Protein AF-A0AB35MDS9-F1 (afdb_monomer_lite)

Foldseek 3Di:
DDDDDDDDDDDDDPPPLPDDDPPVVVLVVLLVVQLVVLLVQLVVVLVVVVVVCVVVVHDDDPVNSVVSSVLSSQLSSLVSQLVSLVVCVVVDDPVSCVVVVSVVSNVVSVVSNVVSD

Sequence (117 aa):
MKIQLLAMLYCLALPHLAFAEDVPSELEKLASGVEAECNDYAVTLSRAKFIKDKREGAESSVTEHKEFFQNKKQQCFLVQSYLILEFVKEASSDEAWQELDGDTLLVNALNKLVDTL

Radius of gyration: 20.32 Å; chains: 1; bounding box: 41×47×60 Å

pLDDT: mean 75.26, std 20.41, range [30.7, 96.31]

Structure (mmCIF, N/CA/C/O backbone):
data_AF-A0AB35MDS9-F1
#
_entry.id   AF-A0AB35MDS9-F1
#
loop_
_atom_site.group_PDB
_atom_site.id
_atom_site.type_symbol
_atom_site.label_atom_id
_atom_site.label_alt_id
_atom_site.label_comp_id
_atom_site.label_asym_id
_atom_site.label_entity_id
_atom_site.label_seq_id
_atom_site.pdbx_PDB_ins_code
_atom_site.Cartn_x
_atom_site.Cartn_y
_atom_site.Cartn_z
_atom_site.occupancy
_atom_site.B_iso_or_equiv
_atom_site.auth_seq_id
_atom_site.auth_comp_id
_atom_site.auth_asym_id
_atom_site.auth_atom_id
_atom_site.pdbx_PDB_model_num
ATOM 1 N N . MET A 1 1 ? 19.573 38.949 34.842 1.00 37.47 1 MET A N 1
ATOM 2 C CA . MET A 1 1 ? 20.436 38.340 33.797 1.00 37.47 1 MET A CA 1
ATOM 3 C C . MET A 1 1 ? 19.553 37.647 32.764 1.00 37.47 1 MET A C 1
ATOM 5 O O . MET A 1 1 ? 18.452 37.258 33.128 1.00 37.47 1 MET A O 1
ATOM 9 N N . LYS A 1 2 ? 19.991 37.550 31.500 1.00 38.78 2 LYS A N 1
ATOM 10 C CA . LYS A 1 2 ? 19.232 36.970 30.372 1.00 38.78 2 LYS A CA 1
ATOM 11 C C . LYS A 1 2 ? 19.755 35.576 29.990 1.00 38.78 2 LYS A C 1
ATOM 13 O O . LYS A 1 2 ? 20.956 35.474 29.776 1.00 38.78 2 LYS A O 1
ATOM 18 N N . ILE A 1 3 ? 18.846 34.611 29.799 1.00 44.84 3 ILE A N 1
ATOM 19 C CA . ILE A 1 3 ? 18.837 33.467 28.844 1.00 44.84 3 ILE A CA 1
ATOM 20 C C . ILE A 1 3 ? 17.332 33.109 28.726 1.00 44.84 3 ILE A C 1
ATOM 22 O O . ILE A 1 3 ? 16.720 32.919 29.771 1.00 44.84 3 ILE A O 1
ATOM 26 N N . GLN A 1 4 ? 16.570 33.125 27.623 1.00 42.31 4 GLN A N 1
ATOM 27 C CA . GLN A 1 4 ? 16.749 33.314 26.168 1.00 42.31 4 GLN A CA 1
ATOM 28 C C . GLN A 1 4 ? 17.192 32.099 25.314 1.00 42.31 4 GLN A C 1
ATOM 30 O O . GLN A 1 4 ? 18.371 31.778 25.265 1.00 42.31 4 GLN A O 1
ATOM 35 N N . LEU A 1 5 ? 16.220 31.588 24.526 1.00 37.03 5 LEU A N 1
ATOM 36 C CA . LEU A 1 5 ? 16.258 30.532 23.487 1.00 37.03 5 LEU A CA 1
ATOM 37 C C . LEU A 1 5 ? 16.446 29.080 24.004 1.00 37.03 5 LEU A C 1
ATOM 39 O O . LEU A 1 5 ? 17.111 28.867 25.007 1.00 37.03 5 LEU A O 1
ATOM 43 N N . LEU A 1 6 ? 15.866 28.039 23.381 1.00 36.75 6 LEU A N 1
ATOM 44 C CA . LEU A 1 6 ? 15.153 27.958 22.090 1.00 36.75 6 LEU A CA 1
ATOM 45 C C . LEU A 1 6 ? 13.687 27.496 22.215 1.00 36.75 6 LEU A C 1
ATOM 47 O O . LEU A 1 6 ? 13.353 26.645 23.031 1.00 36.75 6 LEU A O 1
ATOM 51 N N . ALA A 1 7 ? 12.852 27.990 21.298 1.00 45.62 7 ALA A N 1
ATOM 52 C CA . ALA A 1 7 ? 11.674 27.270 20.814 1.00 45.62 7 ALA A CA 1
ATOM 53 C C . ALA A 1 7 ? 12.042 26.480 19.539 1.00 45.62 7 ALA A C 1
ATO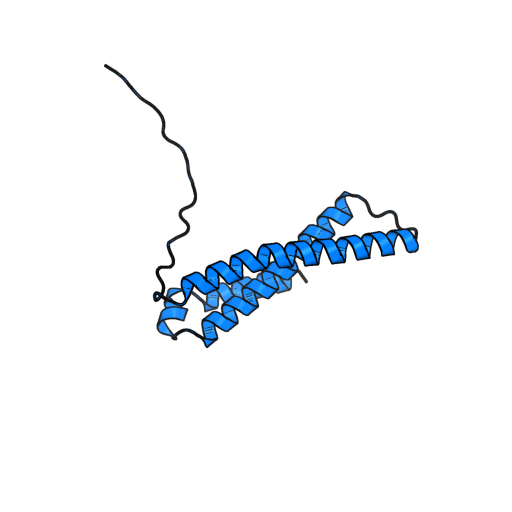M 55 O O . ALA A 1 7 ? 12.998 26.854 18.861 1.00 45.62 7 ALA A O 1
ATOM 56 N N . MET A 1 8 ? 11.217 25.481 19.198 1.00 40.50 8 MET A N 1
ATOM 57 C CA . MET A 1 8 ? 11.331 24.478 18.116 1.00 40.50 8 MET A CA 1
ATOM 58 C C . MET A 1 8 ? 11.930 23.125 18.531 1.00 40.50 8 MET A C 1
ATOM 60 O O . MET A 1 8 ? 13.141 22.940 18.541 1.00 40.50 8 MET A O 1
ATOM 64 N N . LEU A 1 9 ? 11.055 22.124 18.663 1.00 36.53 9 LEU A N 1
ATOM 65 C CA . LEU A 1 9 ? 10.844 21.225 17.526 1.00 36.53 9 LEU A CA 1
ATOM 66 C C . LEU A 1 9 ? 9.366 20.812 17.444 1.00 36.53 9 LEU A C 1
ATOM 68 O O . LEU A 1 9 ? 8.808 20.270 18.394 1.00 36.53 9 LEU A O 1
ATOM 72 N N . TYR A 1 10 ? 8.734 21.084 16.302 1.00 41.16 10 TYR A N 1
ATOM 73 C CA . TYR A 1 10 ? 7.466 20.459 15.929 1.00 41.16 10 TYR A CA 1
ATOM 74 C C . TYR A 1 10 ? 7.754 18.984 15.617 1.00 41.16 10 TYR A C 1
ATOM 76 O O . TYR A 1 10 ? 8.265 18.679 14.543 1.00 41.16 10 TYR A O 1
ATOM 84 N N . CYS A 1 11 ? 7.417 18.077 16.533 1.00 34.50 11 CYS A N 1
ATOM 85 C CA . CYS A 1 11 ? 7.328 16.647 16.241 1.00 34.50 11 CYS A CA 1
ATOM 86 C C . CYS A 1 11 ? 5.922 16.154 16.573 1.00 34.50 11 CYS A C 1
ATOM 88 O O . CYS A 1 11 ? 5.639 15.758 17.696 1.00 34.50 11 CYS A O 1
ATOM 90 N N . LEU A 1 12 ? 5.069 16.228 15.548 1.00 39.22 12 LEU A N 1
ATOM 91 C CA . LEU A 1 12 ? 4.003 15.271 15.250 1.00 39.22 12 LEU A CA 1
ATOM 92 C C . LEU A 1 12 ? 3.243 14.730 16.469 1.00 39.22 12 LEU A C 1
ATOM 94 O O . LEU A 1 12 ? 3.482 13.619 16.935 1.00 39.22 12 LEU A O 1
ATOM 98 N N . ALA A 1 13 ? 2.236 15.494 16.893 1.00 33.78 13 ALA A N 1
ATOM 99 C CA . ALA A 1 13 ? 1.099 14.932 17.602 1.00 33.78 13 ALA A CA 1
ATOM 100 C C . ALA A 1 13 ? 0.340 13.981 16.656 1.00 33.78 13 ALA A C 1
ATOM 102 O O . ALA A 1 13 ? -0.600 14.386 15.974 1.00 33.78 13 ALA A O 1
ATOM 103 N N . LEU A 1 14 ? 0.765 12.718 16.608 1.00 32.97 14 LEU A N 1
ATOM 104 C CA . LEU A 1 14 ? -0.158 11.623 16.338 1.00 32.97 14 LEU A CA 1
ATOM 105 C C . LEU A 1 14 ? -1.087 11.556 17.558 1.00 32.97 14 LEU A C 1
ATOM 107 O O . LEU A 1 14 ? -0.582 11.362 18.667 1.00 32.97 14 LEU A O 1
ATOM 111 N N . PRO A 1 15 ? -2.404 11.794 17.413 1.00 44.09 15 PRO A N 1
ATOM 112 C CA . PRO A 1 15 ? -3.313 11.661 18.539 1.00 44.09 15 PRO A CA 1
ATOM 113 C C . PRO A 1 15 ? -3.265 10.209 19.014 1.00 44.09 15 PRO A C 1
ATOM 115 O O . PRO A 1 15 ? -3.442 9.288 18.219 1.00 44.09 15 PRO A O 1
ATOM 118 N N . HIS A 1 16 ? -2.984 10.008 20.302 1.00 37.69 16 HIS A N 1
ATOM 119 C CA . HIS A 1 1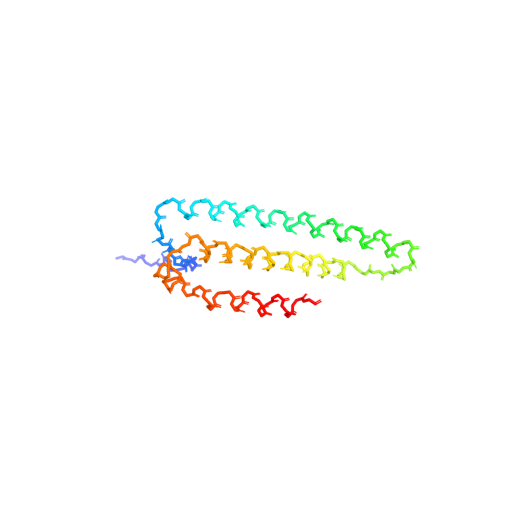6 ? -2.981 8.679 20.895 1.00 37.69 16 HIS A CA 1
ATOM 120 C C . HIS A 1 16 ? -4.382 8.073 20.779 1.00 37.69 16 HIS A C 1
ATOM 122 O O . HIS A 1 16 ? -5.298 8.463 21.503 1.00 37.69 16 HIS A O 1
ATOM 128 N N . LEU A 1 17 ? -4.519 7.114 19.864 1.00 39.09 17 LEU A N 1
ATOM 129 C CA . LEU A 1 17 ? -5.678 6.242 19.724 1.00 39.09 17 LEU A CA 1
ATOM 130 C C . LEU A 1 17 ? -5.710 5.295 20.934 1.00 39.09 17 LEU A C 1
ATOM 132 O O . LEU A 1 17 ? -5.242 4.160 20.873 1.00 39.09 17 LEU A O 1
ATOM 136 N N . ALA A 1 18 ? -6.223 5.794 22.058 1.00 35.12 18 ALA A N 1
ATOM 137 C CA . ALA A 1 18 ? -6.391 5.043 23.296 1.00 35.12 18 ALA A CA 1
ATOM 138 C C . ALA A 1 18 ? -7.603 4.098 23.195 1.00 35.12 18 ALA A C 1
ATOM 140 O O . ALA A 1 18 ? -8.649 4.351 23.785 1.00 35.12 18 ALA A O 1
ATOM 141 N N . PHE A 1 19 ? -7.452 3.023 22.419 1.00 39.31 19 PHE A N 1
ATOM 142 C CA . PHE A 1 19 ? -8.461 1.972 22.253 1.00 39.31 19 PHE A CA 1
ATOM 143 C C . PHE A 1 19 ? -8.227 0.795 23.209 1.00 39.31 19 PHE A C 1
ATOM 145 O O . PHE A 1 19 ? -7.130 0.621 23.740 1.00 39.31 19 PHE A O 1
ATOM 152 N N . ALA A 1 20 ? -9.287 0.013 23.438 1.00 38.03 20 ALA A N 1
ATOM 153 C CA . ALA A 1 20 ? -9.359 -1.071 24.421 1.00 38.03 20 ALA A CA 1
ATOM 154 C C . ALA A 1 20 ? -8.132 -2.009 24.406 1.00 38.03 20 ALA A C 1
ATOM 156 O O . ALA A 1 20 ? -7.709 -2.467 23.347 1.00 38.03 20 ALA A O 1
ATOM 157 N N . GLU A 1 21 ? -7.597 -2.310 25.596 1.00 30.70 21 GLU A N 1
ATOM 158 C CA . GLU A 1 21 ? -6.161 -2.552 25.851 1.00 30.70 21 GLU A CA 1
ATOM 159 C C . GLU A 1 21 ? -5.457 -3.683 25.065 1.00 30.70 21 GLU A C 1
ATOM 161 O O . GLU A 1 21 ? -4.231 -3.646 24.968 1.00 30.70 21 GLU A O 1
ATOM 166 N N . ASP A 1 22 ? -6.171 -4.635 24.454 1.00 39.72 22 ASP A N 1
ATOM 167 C CA . ASP A 1 22 ? -5.561 -5.753 23.706 1.00 39.72 22 ASP A CA 1
ATOM 168 C C . ASP A 1 22 ? -5.509 -5.558 22.173 1.00 39.72 22 ASP A C 1
ATOM 170 O O . ASP A 1 22 ? -4.641 -6.126 21.509 1.00 39.72 22 ASP A O 1
ATOM 174 N N . VAL A 1 23 ? -6.376 -4.724 21.585 1.00 42.41 23 VAL A N 1
ATOM 175 C CA . VAL A 1 23 ? -6.465 -4.547 20.115 1.00 42.41 23 VAL A CA 1
ATOM 176 C C . VAL A 1 23 ? -5.336 -3.673 19.515 1.00 42.41 23 VAL A C 1
ATOM 178 O O . VAL A 1 23 ? -4.801 -4.043 18.464 1.00 42.41 23 VAL A O 1
ATOM 181 N N . PRO A 1 24 ? -4.897 -2.551 20.135 1.00 54.25 24 PRO A N 1
ATOM 182 C CA . PRO A 1 24 ? -3.925 -1.639 19.521 1.00 54.25 24 PRO A CA 1
ATOM 183 C C . PRO A 1 24 ? -2.558 -2.264 19.233 1.00 54.25 24 PRO A C 1
ATOM 185 O O . PRO A 1 24 ? -1.971 -1.998 18.186 1.00 54.25 24 PRO A O 1
ATOM 188 N N . SER A 1 25 ? -2.036 -3.105 20.137 1.00 48.22 25 SER A N 1
ATOM 189 C CA . SER A 1 25 ? -0.645 -3.575 20.026 1.00 48.22 25 SER A CA 1
ATOM 190 C C . SER A 1 25 ? -0.438 -4.597 18.907 1.00 48.22 25 SER A C 1
ATOM 192 O O . SER A 1 25 ? 0.667 -4.705 18.374 1.00 48.22 25 SER A O 1
ATOM 194 N N . GLU A 1 26 ? -1.473 -5.360 18.549 1.00 53.00 26 GLU A N 1
ATOM 195 C CA . GLU A 1 26 ? -1.425 -6.268 17.400 1.00 53.00 26 GLU A CA 1
ATOM 196 C C . GLU A 1 26 ? -1.637 -5.507 16.091 1.00 53.00 26 GLU A C 1
ATOM 198 O O . GLU A 1 26 ? -0.950 -5.791 15.112 1.00 53.00 26 GLU A O 1
ATOM 203 N N . LEU A 1 27 ? -2.475 -4.465 16.095 1.00 57.06 27 LEU A N 1
ATOM 204 C CA . LEU A 1 27 ? -2.651 -3.569 14.951 1.00 57.06 27 LEU A CA 1
ATOM 205 C C . LEU A 1 27 ? -1.400 -2.745 14.621 1.00 57.06 27 LEU A C 1
ATOM 207 O O . LEU A 1 27 ? -1.037 -2.648 13.451 1.00 57.06 27 LEU A O 1
ATOM 211 N N . GLU A 1 28 ? -0.689 -2.213 15.618 1.00 55.66 28 GLU A N 1
ATOM 212 C CA . GLU A 1 28 ? 0.600 -1.539 15.399 1.00 55.66 28 GLU A CA 1
ATOM 213 C C . GLU A 1 28 ? 1.674 -2.510 14.874 1.00 55.66 28 GLU A C 1
ATOM 215 O O . GLU A 1 28 ? 2.471 -2.149 14.001 1.00 55.66 28 GLU A O 1
ATOM 220 N N . LYS A 1 29 ? 1.680 -3.768 15.341 1.00 59.47 29 LYS A N 1
ATOM 221 C CA . LYS A 1 29 ? 2.563 -4.823 14.804 1.00 59.47 29 LYS A CA 1
ATOM 222 C C . LYS A 1 29 ? 2.197 -5.202 13.366 1.00 59.47 29 LYS A C 1
ATOM 224 O O . LYS A 1 29 ? 3.100 -5.343 12.545 1.00 59.47 29 LYS A O 1
ATOM 229 N N . LEU A 1 30 ? 0.907 -5.309 13.032 1.00 63.25 30 LEU A N 1
ATOM 230 C CA . LEU A 1 30 ? 0.453 -5.526 11.653 1.00 63.25 30 LEU A CA 1
ATOM 231 C C . LEU A 1 30 ? 0.887 -4.365 10.749 1.00 63.25 30 LEU A C 1
ATOM 233 O O . LEU A 1 30 ? 1.544 -4.584 9.733 1.00 63.25 30 LEU A O 1
ATOM 237 N N . ALA A 1 31 ? 0.576 -3.127 11.139 1.00 63.75 31 ALA A N 1
ATOM 238 C CA . ALA A 1 31 ? 0.874 -1.933 10.351 1.00 63.75 31 ALA A CA 1
ATOM 239 C C . ALA A 1 31 ? 2.384 -1.727 10.129 1.00 63.75 31 ALA A C 1
ATOM 241 O O . ALA A 1 31 ? 2.798 -1.316 9.044 1.00 63.75 31 ALA A O 1
ATOM 242 N N . SER A 1 32 ? 3.220 -2.055 11.121 1.00 68.31 32 SER A N 1
ATOM 243 C CA . SER A 1 32 ? 4.682 -2.007 10.977 1.00 68.31 32 SER A CA 1
ATOM 244 C C . SER A 1 32 ? 5.252 -3.157 10.133 1.00 68.31 32 SER A C 1
ATOM 246 O O . SER A 1 32 ? 6.237 -2.947 9.423 1.00 68.31 32 SER A O 1
ATOM 248 N N . GLY A 1 33 ? 4.617 -4.336 10.123 1.00 80.62 33 GLY A N 1
ATOM 249 C CA . GLY A 1 33 ? 4.938 -5.421 9.186 1.00 80.62 33 GLY A CA 1
ATOM 250 C C . GLY A 1 33 ? 4.624 -5.063 7.727 1.00 80.62 33 GLY A C 1
ATOM 251 O O . GLY A 1 33 ? 5.455 -5.272 6.840 1.00 80.62 33 GLY A O 1
ATOM 252 N N . VAL A 1 34 ? 3.466 -4.434 7.489 1.00 85.38 34 VAL A N 1
ATOM 253 C CA . VAL A 1 34 ? 2.977 -4.047 6.152 1.00 85.38 34 VAL A CA 1
ATOM 254 C C . VAL A 1 34 ? 3.974 -3.186 5.372 1.00 85.38 34 VAL A C 1
ATOM 256 O O . VAL A 1 34 ? 4.131 -3.387 4.167 1.00 85.38 34 VAL A O 1
ATOM 259 N N . GLU A 1 35 ? 4.686 -2.243 6.003 1.00 84.06 35 GLU A N 1
ATOM 260 C CA . GLU A 1 35 ? 5.654 -1.419 5.261 1.00 84.06 35 GLU A CA 1
ATOM 261 C C . GLU A 1 35 ? 6.832 -2.246 4.712 1.00 84.06 35 GLU A C 1
ATOM 263 O O . GLU A 1 35 ? 7.264 -2.013 3.574 1.00 84.06 35 GLU A O 1
ATOM 268 N N . ALA A 1 36 ? 7.330 -3.220 5.480 1.00 88.19 36 ALA A N 1
ATOM 269 C CA . ALA A 1 36 ? 8.412 -4.102 5.048 1.00 88.19 36 ALA A CA 1
ATOM 270 C C . ALA A 1 36 ? 7.950 -5.038 3.918 1.00 88.19 36 ALA A C 1
ATOM 272 O O . ALA A 1 36 ? 8.605 -5.122 2.877 1.00 88.19 36 ALA A O 1
ATOM 273 N N . GLU A 1 37 ? 6.780 -5.661 4.068 1.00 91.62 37 GLU A N 1
ATOM 274 C CA . GLU A 1 37 ? 6.200 -6.533 3.039 1.00 91.62 37 GLU A CA 1
ATOM 275 C C . GLU A 1 37 ? 5.923 -5.775 1.733 1.00 91.62 37 GLU A C 1
ATOM 277 O O . GLU A 1 37 ? 6.289 -6.233 0.646 1.00 91.62 37 GLU A O 1
ATOM 282 N N . CYS A 1 38 ? 5.356 -4.567 1.818 1.00 92.62 38 CYS A N 1
ATOM 283 C CA . CYS A 1 38 ? 5.095 -3.739 0.644 1.00 92.62 38 CYS A CA 1
ATOM 284 C C . CYS A 1 38 ? 6.368 -3.190 -0.012 1.00 92.62 38 CYS A C 1
ATOM 286 O O . CYS A 1 38 ? 6.384 -2.985 -1.231 1.00 92.62 38 CYS A O 1
ATOM 288 N N . ASN A 1 39 ? 7.448 -2.985 0.748 1.00 93.25 39 ASN A N 1
ATOM 289 C CA . ASN A 1 39 ? 8.764 -2.706 0.181 1.00 93.25 39 ASN A CA 1
ATOM 290 C C . ASN A 1 39 ? 9.271 -3.898 -0.647 1.00 93.25 39 ASN A C 1
ATOM 292 O O . ASN A 1 39 ? 9.642 -3.720 -1.808 1.00 93.25 39 ASN A O 1
ATOM 296 N N . ASP A 1 40 ? 9.244 -5.109 -0.093 1.00 94.81 40 ASP A N 1
ATOM 297 C CA . ASP A 1 40 ? 9.794 -6.302 -0.748 1.00 94.81 40 ASP A CA 1
ATOM 298 C C . ASP A 1 40 ? 8.964 -6.742 -1.966 1.00 94.81 40 ASP A C 1
ATOM 300 O O . ASP A 1 40 ? 9.521 -7.115 -3.010 1.00 94.81 40 ASP A O 1
ATOM 304 N N . TYR A 1 41 ? 7.640 -6.581 -1.896 1.00 93.94 41 TYR A N 1
ATOM 305 C CA . TYR A 1 41 ? 6.731 -6.679 -3.039 1.00 93.94 41 TYR A CA 1
ATOM 306 C C . TYR A 1 41 ? 7.120 -5.701 -4.161 1.00 93.94 41 TYR A C 1
ATOM 308 O O . TYR A 1 41 ? 7.323 -6.106 -5.313 1.00 93.94 41 TYR A O 1
ATOM 316 N N . ALA A 1 42 ? 7.304 -4.418 -3.829 1.00 95.06 42 ALA A N 1
ATOM 317 C CA . ALA A 1 42 ? 7.671 -3.390 -4.797 1.00 95.06 42 ALA A CA 1
ATOM 318 C C . ALA A 1 42 ? 9.065 -3.620 -5.404 1.00 95.06 42 ALA A C 1
ATOM 320 O O . ALA A 1 42 ? 9.239 -3.456 -6.617 1.00 95.06 42 ALA A O 1
ATOM 321 N N . VAL A 1 43 ? 10.050 -4.060 -4.606 1.00 95.88 43 VAL A N 1
ATOM 322 C CA . VAL A 1 43 ? 11.382 -4.468 -5.091 1.00 95.88 43 VAL A CA 1
ATOM 323 C C . VAL A 1 43 ? 11.246 -5.606 -6.102 1.00 95.88 43 VAL A C 1
ATOM 325 O O . VAL A 1 43 ? 11.851 -5.551 -7.177 1.00 95.88 43 VAL A O 1
ATOM 328 N N . THR A 1 44 ? 10.444 -6.622 -5.782 1.00 96.31 44 THR A N 1
ATOM 329 C CA . THR A 1 44 ? 10.255 -7.812 -6.622 1.00 96.31 44 THR A CA 1
ATOM 330 C C . THR A 1 44 ? 9.635 -7.455 -7.970 1.00 96.31 44 THR A C 1
ATOM 332 O O . THR A 1 44 ? 10.205 -7.795 -9.011 1.00 96.31 44 THR A O 1
ATOM 335 N N . LEU A 1 45 ? 8.534 -6.694 -7.980 1.00 95.25 45 LEU A N 1
ATOM 336 C CA . LEU A 1 45 ? 7.901 -6.249 -9.226 1.00 95.25 45 LEU A CA 1
ATOM 337 C C . LEU A 1 45 ? 8.805 -5.326 -10.050 1.00 95.25 45 LEU A C 1
ATOM 339 O O . LEU A 1 45 ? 8.866 -5.460 -11.272 1.00 95.25 45 LEU A O 1
ATOM 343 N N . SER A 1 46 ? 9.544 -4.419 -9.408 1.00 93.62 46 SER A N 1
ATOM 344 C CA . SER A 1 46 ? 10.434 -3.485 -10.114 1.00 93.62 46 SER A CA 1
ATOM 345 C C . SER A 1 46 ? 11.610 -4.202 -10.776 1.00 93.62 46 SER A C 1
ATOM 347 O O . SER A 1 46 ? 11.961 -3.897 -11.917 1.00 93.62 46 SER A O 1
ATOM 349 N N . ARG A 1 47 ? 12.182 -5.212 -10.103 1.00 92.12 47 ARG A N 1
ATOM 350 C CA . ARG A 1 47 ? 13.203 -6.101 -10.684 1.00 92.12 47 ARG A CA 1
ATOM 351 C C . ARG A 1 47 ? 12.638 -6.921 -11.843 1.00 92.12 47 ARG A C 1
ATOM 353 O O . ARG A 1 47 ? 13.298 -7.024 -12.875 1.00 92.12 47 ARG A O 1
ATOM 360 N N . ALA A 1 48 ? 11.428 -7.465 -11.703 1.00 93.9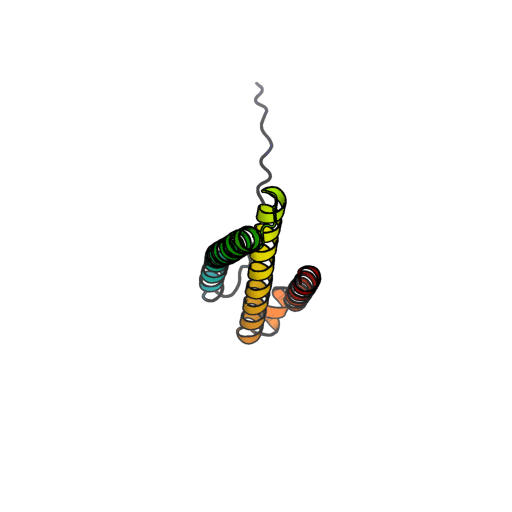4 48 ALA A N 1
ATOM 361 C CA . ALA A 1 48 ? 10.766 -8.213 -12.769 1.00 93.94 48 ALA A CA 1
ATOM 362 C C . ALA A 1 48 ? 10.509 -7.338 -14.010 1.00 93.94 48 ALA A C 1
ATOM 364 O O . ALA A 1 48 ? 10.844 -7.757 -15.120 1.00 93.94 48 ALA A O 1
ATOM 365 N N . LYS A 1 49 ? 10.016 -6.101 -13.826 1.00 91.50 49 LYS A N 1
ATOM 366 C CA . LYS A 1 49 ? 9.867 -5.116 -14.910 1.00 91.50 49 LYS A CA 1
ATOM 367 C C . LYS A 1 49 ? 11.212 -4.809 -15.578 1.00 91.50 49 LYS A C 1
ATOM 369 O O . LYS A 1 49 ? 11.321 -4.994 -16.780 1.00 91.50 49 LYS A O 1
ATOM 374 N N . PHE A 1 50 ? 12.258 -4.473 -14.822 1.00 88.88 50 PHE A N 1
ATOM 375 C CA . PHE A 1 50 ? 13.589 -4.197 -15.387 1.00 88.88 50 PHE A CA 1
ATOM 376 C C . PHE A 1 50 ? 14.169 -5.362 -16.207 1.00 88.88 50 PHE A C 1
ATOM 378 O O . PHE A 1 50 ? 14.780 -5.149 -17.254 1.00 88.88 50 PHE A O 1
ATOM 385 N N . ILE A 1 51 ? 13.969 -6.606 -15.757 1.00 90.88 51 ILE A N 1
ATOM 386 C CA . ILE A 1 51 ? 14.381 -7.804 -16.506 1.00 90.88 51 ILE A CA 1
ATOM 387 C C . ILE A 1 51 ? 13.554 -7.961 -17.790 1.00 90.88 51 ILE A C 1
ATOM 389 O O . ILE A 1 51 ? 14.114 -8.346 -18.818 1.00 90.88 51 ILE A O 1
ATOM 393 N N . LYS A 1 52 ? 12.248 -7.670 -17.744 1.00 92.75 52 LYS A N 1
ATOM 394 C CA . LYS A 1 52 ? 11.363 -7.687 -18.915 1.00 92.75 52 LYS A CA 1
ATOM 395 C C . LYS A 1 52 ? 11.781 -6.627 -19.938 1.00 92.75 52 LYS A C 1
ATOM 397 O O . LYS A 1 52 ? 12.084 -6.993 -21.068 1.00 92.75 52 LYS A O 1
ATOM 402 N N . ASP A 1 53 ? 11.881 -5.364 -19.527 1.00 91.38 53 ASP A N 1
ATOM 403 C CA . ASP A 1 53 ? 12.217 -4.237 -20.407 1.00 91.38 53 ASP A CA 1
ATOM 404 C C . ASP A 1 53 ? 13.546 -4.497 -21.144 1.00 91.38 53 ASP A C 1
ATOM 406 O O . ASP A 1 53 ? 13.622 -4.398 -22.368 1.00 91.38 53 ASP A O 1
ATOM 410 N N . LYS A 1 54 ? 14.567 -4.987 -20.421 1.00 88.62 54 LYS A N 1
ATOM 411 C CA . LYS A 1 54 ? 15.855 -5.401 -21.006 1.00 88.62 54 LYS A CA 1
ATOM 412 C C . LYS A 1 54 ? 15.762 -6.535 -22.027 1.00 88.62 54 LYS A C 1
ATOM 414 O O . LYS A 1 54 ? 16.567 -6.566 -22.953 1.00 88.62 54 LYS A O 1
ATOM 419 N N . ARG A 1 55 ? 14.841 -7.489 -21.856 1.00 91.31 55 ARG A N 1
ATOM 420 C CA . ARG A 1 55 ? 14.616 -8.579 -22.827 1.00 91.31 55 ARG A CA 1
ATOM 421 C C . ARG A 1 55 ? 13.884 -8.096 -24.074 1.00 91.31 55 ARG A C 1
ATOM 423 O O . ARG A 1 55 ? 14.095 -8.656 -25.143 1.00 91.31 55 ARG A O 1
ATOM 430 N N . GLU A 1 56 ? 13.046 -7.076 -23.929 1.00 94.56 56 GLU A N 1
ATOM 431 C CA . GLU A 1 56 ? 12.273 -6.462 -25.014 1.00 94.56 56 GLU A CA 1
ATOM 432 C C . GLU A 1 56 ? 13.058 -5.358 -25.750 1.00 94.56 56 GLU A C 1
ATOM 434 O O . GLU A 1 56 ? 12.578 -4.823 -26.745 1.00 94.56 56 GLU A O 1
ATOM 439 N N . GLY A 1 57 ? 14.279 -5.040 -25.299 1.00 90.19 57 GLY A N 1
ATOM 440 C CA . GLY A 1 57 ? 15.114 -3.981 -25.874 1.00 90.19 57 GLY A CA 1
ATOM 441 C C . GLY A 1 57 ? 14.651 -2.565 -25.514 1.00 90.19 57 GLY A C 1
ATOM 442 O O . GLY A 1 57 ? 15.080 -1.607 -26.151 1.00 90.19 57 GLY A O 1
ATOM 443 N N . ALA A 1 58 ? 13.781 -2.426 -24.512 1.00 87.06 58 ALA A N 1
ATOM 444 C CA . ALA A 1 58 ? 13.277 -1.144 -24.047 1.00 87.06 58 ALA A CA 1
ATOM 445 C C . ALA A 1 58 ? 14.269 -0.478 -23.079 1.00 87.06 58 ALA A C 1
ATOM 447 O O . ALA A 1 58 ? 14.641 -1.048 -22.049 1.00 87.06 58 ALA A O 1
ATOM 448 N N . GLU A 1 59 ? 14.658 0.761 -23.379 1.00 78.75 59 GLU A N 1
ATOM 449 C CA . GLU A 1 59 ? 15.406 1.614 -22.454 1.00 78.75 59 GLU A CA 1
ATOM 450 C C . GLU A 1 59 ? 14.442 2.335 -21.505 1.00 78.75 59 GLU A C 1
ATOM 452 O O . GLU A 1 59 ? 14.037 3.467 -21.748 1.00 78.75 59 GLU A O 1
ATOM 457 N N . SER A 1 60 ? 14.071 1.676 -20.405 1.00 80.12 60 SER A N 1
ATOM 458 C CA . SER A 1 60 ? 13.453 2.363 -19.267 1.00 80.12 60 SER A CA 1
ATOM 459 C C . SER A 1 60 ? 14.524 3.060 -18.421 1.00 80.12 60 SER A C 1
ATOM 461 O O . SER A 1 60 ? 15.544 2.476 -18.041 1.00 80.12 60 SER A O 1
ATOM 463 N N . SER A 1 61 ? 14.297 4.337 -18.133 1.00 86.19 61 SER A N 1
ATOM 464 C CA . SER A 1 61 ? 15.192 5.180 -17.346 1.00 86.19 61 SER A CA 1
ATOM 465 C C . SER A 1 61 ? 15.187 4.811 -15.860 1.00 86.19 61 SER A C 1
ATOM 467 O O . SER A 1 61 ? 14.247 4.224 -15.320 1.00 86.19 61 SER A O 1
ATOM 469 N N . VAL A 1 62 ? 16.238 5.230 -15.146 1.00 85.25 62 VAL A N 1
ATOM 470 C CA . VAL A 1 62 ? 16.316 5.100 -13.678 1.00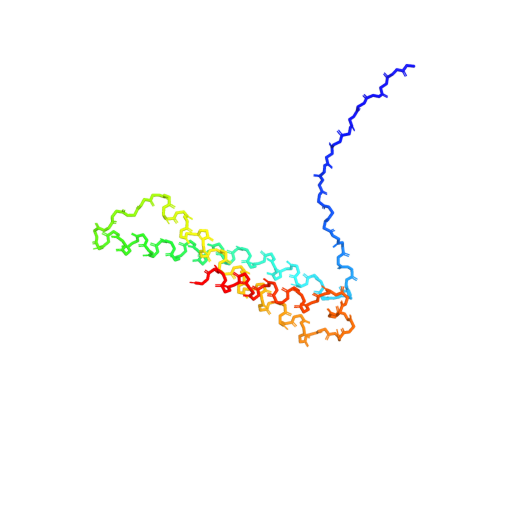 85.25 62 VAL A CA 1
ATOM 471 C C . VAL A 1 62 ? 15.131 5.795 -12.989 1.00 85.25 62 VAL A C 1
ATOM 473 O O . VAL A 1 62 ? 14.658 5.318 -11.957 1.00 85.25 62 VAL A O 1
ATOM 476 N N . THR A 1 63 ? 14.626 6.888 -13.572 1.00 89.19 63 THR A N 1
ATOM 477 C CA . THR A 1 63 ? 13.449 7.617 -13.084 1.00 89.19 63 THR A CA 1
ATOM 478 C C . THR A 1 63 ? 12.185 6.768 -13.196 1.00 89.19 63 THR A C 1
ATOM 480 O O . THR A 1 63 ? 11.541 6.535 -12.178 1.00 89.19 63 THR A O 1
ATOM 483 N N . GLU A 1 64 ? 11.889 6.204 -14.370 1.00 88.44 64 GLU A N 1
ATOM 484 C CA . GLU A 1 64 ? 10.707 5.349 -14.581 1.00 88.44 64 GLU A CA 1
ATOM 485 C C . GLU A 1 64 ? 10.730 4.097 -13.690 1.00 88.44 64 GLU A C 1
ATOM 487 O O . GLU A 1 64 ? 9.701 3.692 -13.147 1.00 88.44 64 GLU A O 1
ATOM 492 N N . HIS A 1 65 ? 11.904 3.496 -13.465 1.00 87.81 65 HIS A N 1
ATOM 493 C CA . HIS A 1 65 ? 12.035 2.383 -12.517 1.00 87.81 65 HIS A CA 1
ATOM 494 C C . HIS A 1 65 ? 11.774 2.800 -11.067 1.00 87.81 65 HIS A C 1
ATOM 496 O O . HIS A 1 65 ? 11.165 2.038 -10.312 1.00 87.81 65 HIS A O 1
ATOM 502 N N . LYS A 1 66 ? 12.211 4.000 -10.668 1.00 92.06 66 LYS A N 1
ATOM 503 C CA . LYS A 1 66 ? 11.944 4.547 -9.334 1.00 92.06 66 LYS A CA 1
ATOM 504 C C . LYS A 1 66 ? 10.463 4.885 -9.157 1.00 92.06 66 LYS A C 1
ATOM 506 O O . LYS A 1 66 ? 9.905 4.578 -8.108 1.00 92.06 66 LYS A O 1
ATOM 511 N N . GLU A 1 67 ? 9.826 5.478 -10.159 1.00 92.25 67 GLU A N 1
ATOM 512 C CA . GLU A 1 67 ? 8.394 5.801 -10.148 1.00 92.25 67 GLU A CA 1
ATOM 513 C C . GLU A 1 67 ? 7.538 4.534 -10.092 1.00 92.25 67 GLU A C 1
ATOM 515 O O . GLU A 1 67 ? 6.659 4.430 -9.238 1.00 92.25 67 GLU A O 1
ATOM 520 N N . PHE A 1 68 ? 7.860 3.523 -10.906 1.00 93.19 68 PHE A N 1
ATOM 521 C CA . PHE A 1 68 ? 7.199 2.219 -10.852 1.00 93.19 68 PHE A CA 1
ATOM 522 C C . PHE A 1 68 ? 7.344 1.560 -9.471 1.00 93.19 68 PHE A C 1
ATOM 524 O O . PHE A 1 68 ? 6.358 1.071 -8.921 1.00 93.19 68 PHE A O 1
ATOM 531 N N . PHE A 1 69 ? 8.541 1.600 -8.874 1.00 94.69 69 PHE A N 1
ATOM 532 C CA . PHE A 1 69 ? 8.769 1.103 -7.515 1.00 94.69 69 PHE A CA 1
ATOM 533 C C . PHE A 1 69 ? 7.890 1.816 -6.478 1.00 94.69 69 PHE A C 1
ATOM 535 O O . PHE A 1 69 ? 7.203 1.151 -5.702 1.00 94.69 69 PHE A O 1
ATOM 542 N N . GLN A 1 70 ? 7.872 3.153 -6.476 1.00 92.75 70 GLN A N 1
ATOM 543 C CA . GLN A 1 70 ? 7.071 3.924 -5.519 1.00 92.75 70 GLN A CA 1
ATOM 544 C C . GLN A 1 70 ? 5.571 3.668 -5.708 1.00 92.75 70 GLN A C 1
ATOM 546 O O . GLN A 1 70 ? 4.877 3.404 -4.729 1.00 92.75 70 GLN A O 1
ATOM 551 N N . ASN A 1 71 ? 5.088 3.637 -6.955 1.00 91.00 71 ASN A N 1
ATOM 552 C CA . ASN A 1 71 ? 3.699 3.306 -7.273 1.00 91.00 71 ASN A CA 1
ATOM 553 C C . ASN A 1 71 ? 3.320 1.906 -6.754 1.00 91.00 71 ASN A C 1
ATOM 555 O O . ASN A 1 71 ? 2.295 1.766 -6.092 1.00 91.00 71 ASN A O 1
ATOM 559 N N . LYS A 1 72 ? 4.159 0.877 -6.957 1.00 93.00 72 LYS A N 1
ATOM 560 C CA . LYS A 1 72 ? 3.865 -0.480 -6.456 1.00 93.00 72 LYS A CA 1
ATOM 561 C C . LYS A 1 72 ? 3.969 -0.619 -4.939 1.00 93.00 72 LYS A C 1
ATOM 563 O O . LYS A 1 72 ? 3.167 -1.361 -4.370 1.00 93.00 72 LYS A O 1
ATOM 568 N N . LYS A 1 73 ? 4.857 0.129 -4.270 1.00 91.50 73 LYS A N 1
ATOM 569 C CA . LYS A 1 73 ? 4.866 0.204 -2.798 1.00 91.50 73 LYS A CA 1
ATOM 570 C C . LYS A 1 73 ? 3.579 0.859 -2.283 1.00 91.50 73 LYS A C 1
ATOM 572 O O . LYS A 1 73 ? 2.944 0.316 -1.383 1.00 91.50 73 LYS A O 1
ATOM 577 N N . GLN A 1 74 ? 3.168 1.977 -2.884 1.00 87.56 74 GLN A N 1
ATOM 578 C CA . GLN A 1 74 ? 1.961 2.716 -2.507 1.00 87.56 74 GLN A CA 1
ATOM 579 C C . GLN A 1 74 ? 0.679 1.903 -2.740 1.00 87.56 74 GLN A C 1
ATOM 581 O O . GLN A 1 74 ? -0.145 1.825 -1.833 1.00 87.56 74 GLN A O 1
ATOM 586 N N . GLN A 1 75 ? 0.527 1.251 -3.901 1.00 86.56 75 GLN A N 1
ATOM 587 C CA . GLN A 1 75 ? -0.610 0.362 -4.180 1.00 86.56 75 GLN A CA 1
ATOM 588 C C . GLN A 1 75 ? -0.737 -0.733 -3.111 1.00 86.56 75 GLN A C 1
ATOM 590 O O . GLN A 1 75 ? -1.817 -0.924 -2.560 1.00 86.56 75 GLN A O 1
ATOM 595 N N . CYS A 1 76 ? 0.366 -1.412 -2.775 1.00 90.75 76 CYS A N 1
ATOM 596 C CA . CYS A 1 76 ? 0.366 -2.430 -1.725 1.00 90.75 76 CYS A CA 1
ATOM 597 C C . CYS A 1 76 ? -0.051 -1.850 -0.367 1.00 90.75 76 CYS A C 1
ATOM 599 O O . CYS A 1 76 ? -0.947 -2.392 0.277 1.00 90.75 76 CYS A O 1
ATOM 601 N N . PHE A 1 77 ? 0.539 -0.721 0.039 1.00 87.19 77 PHE A N 1
ATOM 602 C CA . PHE A 1 77 ? 0.234 -0.094 1.325 1.00 87.19 77 PHE A CA 1
ATOM 603 C C . PHE A 1 77 ? -1.246 0.301 1.440 1.00 87.19 77 PHE A C 1
ATOM 605 O O . PHE A 1 77 ? -1.854 0.101 2.490 1.00 87.19 77 PHE A O 1
ATOM 612 N N . LEU A 1 78 ? -1.849 0.814 0.362 1.00 83.19 78 LEU A N 1
ATOM 613 C CA . LEU A 1 78 ? -3.268 1.177 0.325 1.00 83.19 78 LEU A CA 1
ATOM 614 C C . LEU A 1 78 ? -4.191 -0.045 0.415 1.00 83.19 78 LEU A C 1
ATOM 616 O O . LEU A 1 78 ? -5.142 -0.010 1.193 1.00 83.19 78 LEU A O 1
ATOM 620 N N . VAL A 1 79 ? -3.892 -1.132 -0.309 1.00 88.88 79 VAL A N 1
ATOM 621 C CA . VAL A 1 79 ? -4.650 -2.394 -0.201 1.00 88.88 79 VAL A CA 1
ATOM 622 C C . VAL A 1 79 ? -4.571 -2.953 1.219 1.00 88.88 79 VAL A C 1
ATOM 624 O O . VAL A 1 79 ? -5.603 -3.271 1.802 1.00 88.88 79 VAL A O 1
ATOM 627 N N . GLN A 1 80 ? -3.373 -3.028 1.804 1.00 86.94 80 GLN A N 1
ATOM 628 C CA . GLN A 1 80 ? -3.203 -3.558 3.159 1.00 86.94 80 GLN A CA 1
ATOM 629 C C . GLN A 1 80 ? -3.867 -2.667 4.218 1.00 86.94 80 GLN A C 1
ATOM 631 O O . GLN A 1 80 ? -4.532 -3.177 5.113 1.00 86.94 80 GLN A O 1
ATOM 636 N N . SER A 1 81 ? -3.774 -1.338 4.084 1.00 81.19 81 SER A N 1
ATOM 637 C CA . SER A 1 81 ? -4.478 -0.398 4.973 1.00 81.19 81 SER A CA 1
ATOM 638 C C . SER A 1 81 ? -5.996 -0.583 4.912 1.00 81.19 81 SER A C 1
ATOM 640 O O . SER A 1 81 ? -6.655 -0.561 5.945 1.00 81.19 81 SER A O 1
ATOM 642 N N . TYR A 1 82 ? -6.551 -0.789 3.713 1.00 85.19 82 TYR A N 1
ATOM 643 C CA . TYR A 1 82 ? -7.978 -1.051 3.529 1.00 85.19 82 TYR A CA 1
ATOM 644 C C . TYR A 1 82 ? -8.403 -2.380 4.176 1.00 85.19 82 TYR A C 1
ATOM 646 O O . TYR A 1 82 ? -9.364 -2.401 4.939 1.00 85.19 82 TYR A O 1
ATOM 654 N N . LEU A 1 83 ? -7.653 -3.466 3.949 1.00 87.31 83 LEU A N 1
ATOM 655 C CA . LEU A 1 83 ? -7.933 -4.776 4.556 1.00 87.31 83 LEU A CA 1
ATOM 656 C C . LEU A 1 83 ? -7.838 -4.750 6.090 1.00 87.31 83 LEU A C 1
ATOM 658 O O . LEU A 1 83 ? -8.647 -5.384 6.762 1.00 87.31 83 LEU A O 1
ATOM 662 N N . ILE A 1 84 ? -6.889 -3.992 6.648 1.00 84.50 84 ILE A N 1
ATOM 663 C CA . ILE A 1 84 ? -6.784 -3.780 8.097 1.00 84.50 84 ILE A CA 1
ATOM 664 C C . ILE A 1 84 ? -8.002 -3.011 8.627 1.00 84.50 84 ILE A C 1
ATOM 666 O O . ILE A 1 84 ? -8.530 -3.383 9.669 1.00 84.50 84 ILE A O 1
ATOM 670 N N . LEU A 1 85 ? -8.479 -1.977 7.925 1.00 83.81 85 LEU A N 1
ATOM 671 C CA . LEU A 1 85 ? -9.667 -1.220 8.341 1.00 83.81 85 LEU A CA 1
ATOM 672 C C . LEU A 1 85 ? -10.956 -2.056 8.273 1.00 83.81 85 LEU A C 1
ATOM 674 O O . LEU A 1 85 ? -11.765 -1.963 9.192 1.00 83.81 85 LEU A O 1
ATOM 678 N N . GLU A 1 86 ? -11.130 -2.898 7.249 1.00 87.94 86 GLU A N 1
ATOM 679 C CA . GLU A 1 86 ? -12.233 -3.876 7.192 1.00 87.94 86 GLU A CA 1
ATOM 680 C C . GLU A 1 86 ? -12.157 -4.862 8.373 1.00 87.94 86 GLU A C 1
ATOM 682 O O . GLU A 1 86 ? -13.144 -5.058 9.078 1.00 87.94 86 GLU A O 1
ATOM 687 N N . PHE A 1 87 ? -10.974 -5.411 8.677 1.00 85.31 87 PHE A N 1
ATOM 688 C CA . PHE A 1 87 ? -10.799 -6.304 9.829 1.00 85.31 87 PHE A CA 1
ATOM 689 C C . PHE A 1 87 ? -11.084 -5.609 11.172 1.00 85.31 87 PHE A C 1
ATOM 691 O O . PHE A 1 87 ? -11.743 -6.184 12.036 1.00 85.31 87 PHE A O 1
ATOM 698 N N . VAL A 1 88 ? -10.643 -4.356 11.352 1.00 82.81 88 VAL A N 1
ATOM 699 C CA . VAL A 1 88 ? -10.989 -3.541 12.532 1.00 82.81 88 VAL A CA 1
ATOM 700 C C . VAL A 1 88 ? -12.499 -3.363 12.636 1.00 82.81 88 VAL A C 1
ATOM 702 O O . VAL A 1 88 ? -13.046 -3.507 13.727 1.00 82.81 88 VAL A O 1
ATOM 705 N N . LYS A 1 89 ? -13.183 -3.079 11.523 1.00 87.06 89 LYS A N 1
ATOM 706 C CA . LYS A 1 89 ? -14.639 -2.921 11.484 1.00 87.06 89 LYS A CA 1
ATOM 707 C C . LYS A 1 89 ? -15.371 -4.200 11.891 1.00 87.06 89 LYS A C 1
ATOM 709 O O . LYS A 1 89 ? -16.309 -4.128 12.674 1.00 87.06 89 LYS A O 1
ATOM 714 N N . GLU A 1 90 ? -14.928 -5.360 11.409 1.00 87.94 90 GLU A N 1
ATOM 715 C CA . GLU A 1 90 ? -15.501 -6.662 11.784 1.00 87.94 90 GLU A CA 1
ATOM 716 C C . GLU A 1 90 ? -15.210 -7.057 13.246 1.00 87.94 90 GLU A C 1
ATOM 718 O O . GLU A 1 90 ? -16.015 -7.754 13.865 1.00 87.94 90 GLU A O 1
ATOM 723 N N . ALA A 1 91 ? -14.070 -6.629 13.801 1.00 84.62 91 ALA A N 1
ATOM 724 C CA . ALA A 1 91 ? -13.611 -7.007 15.141 1.00 84.62 91 ALA A CA 1
ATOM 725 C C . ALA A 1 91 ? -13.982 -6.013 16.264 1.00 84.62 91 ALA A C 1
ATOM 727 O O . ALA A 1 91 ? -13.780 -6.325 17.440 1.00 84.62 91 ALA A O 1
ATOM 728 N N . SER A 1 92 ? -14.491 -4.823 15.932 1.00 80.00 92 SER A N 1
ATOM 729 C CA . SER A 1 92 ? -14.842 -3.764 16.893 1.00 80.00 92 SER A CA 1
ATOM 730 C C . SER A 1 92 ? -16.354 -3.643 17.121 1.00 80.00 92 SER A C 1
ATOM 732 O O . SER A 1 92 ? -17.167 -4.219 16.404 1.00 80.00 92 SER A O 1
ATOM 734 N N . SER A 1 93 ? -16.747 -2.917 18.172 1.00 89.06 93 SER A N 1
ATOM 735 C CA . SER A 1 93 ? -18.140 -2.500 18.359 1.00 89.06 93 SER A CA 1
ATOM 736 C C . SER A 1 93 ? -18.460 -1.279 17.494 1.00 89.06 93 SER A C 1
ATOM 738 O O . SER A 1 93 ? -17.576 -0.469 17.215 1.00 89.06 93 SER A O 1
ATOM 740 N N . ASP A 1 94 ? -19.740 -1.086 17.154 1.00 88.25 94 ASP A N 1
ATOM 741 C CA . ASP A 1 94 ? -20.211 0.104 16.423 1.00 88.25 94 ASP A CA 1
ATOM 742 C C . ASP A 1 94 ? -19.765 1.422 17.087 1.00 88.25 94 ASP A C 1
ATOM 744 O O . ASP A 1 94 ? -19.447 2.388 16.399 1.00 88.25 94 ASP A O 1
ATOM 748 N N . GLU A 1 95 ? -19.720 1.457 18.423 1.00 87.25 95 GLU A N 1
ATOM 749 C CA . GLU A 1 95 ? -19.273 2.609 19.216 1.00 87.25 95 GLU A CA 1
ATOM 750 C C . GLU A 1 95 ? -17.775 2.888 19.005 1.00 87.25 95 GLU A C 1
ATOM 752 O O . GLU A 1 95 ? -17.410 3.995 18.616 1.00 87.25 95 GLU A O 1
ATOM 757 N N . ALA A 1 96 ? -16.914 1.872 19.133 1.00 82.94 96 ALA A N 1
ATOM 758 C CA . ALA A 1 96 ? -15.476 2.015 18.893 1.00 82.94 96 ALA A CA 1
ATOM 759 C C . ALA A 1 96 ? -15.154 2.333 17.417 1.00 82.94 96 ALA A C 1
ATOM 761 O O . ALA A 1 96 ? -14.236 3.102 17.130 1.00 82.94 96 ALA A O 1
ATOM 762 N N . TRP A 1 97 ? -15.926 1.790 16.470 1.00 87.06 97 TRP A N 1
ATOM 763 C CA . TRP A 1 97 ? -15.803 2.116 15.045 1.00 87.06 97 TRP A CA 1
ATOM 764 C C . TRP A 1 97 ? -16.171 3.579 14.745 1.00 87.06 97 TRP A C 1
ATOM 766 O O . TRP A 1 97 ? -15.507 4.237 13.938 1.00 87.06 97 TRP A O 1
ATOM 776 N N . GLN A 1 98 ? -17.195 4.114 15.419 1.00 88.00 98 GLN A N 1
ATOM 777 C CA . GLN A 1 98 ? -17.585 5.523 15.314 1.00 88.00 98 GLN A CA 1
ATOM 778 C C . GLN A 1 98 ? -16.568 6.462 15.976 1.00 88.00 98 GLN A C 1
ATOM 780 O O . GLN A 1 98 ? -16.256 7.503 15.400 1.00 88.00 98 GLN A O 1
ATOM 785 N N . GLU A 1 99 ? -15.993 6.092 17.125 1.00 85.25 99 GLU A N 1
ATOM 786 C CA . GLU A 1 99 ? -14.913 6.8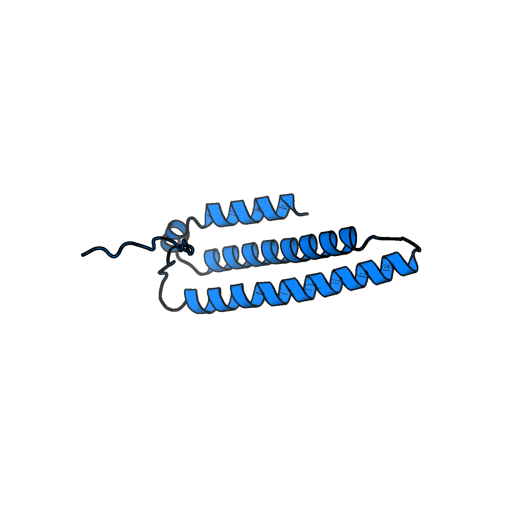57 17.774 1.00 85.25 99 GLU A CA 1
ATOM 787 C C . GLU A 1 99 ? -13.649 6.970 16.902 1.00 85.25 99 GLU A C 1
ATOM 789 O O . GLU A 1 99 ? -12.933 7.970 16.980 1.00 85.25 99 GLU A O 1
ATOM 794 N N . LEU A 1 100 ? -13.389 5.981 16.039 1.00 79.06 100 LEU A N 1
ATOM 795 C CA . LEU A 1 100 ? -12.300 6.001 15.053 1.00 79.06 100 LEU A CA 1
ATOM 796 C C . LEU A 1 100 ? -12.575 6.871 13.812 1.00 79.06 100 LEU A C 1
ATOM 798 O O . LEU A 1 100 ? -11.664 7.035 13.000 1.00 79.06 100 LEU A O 1
ATOM 802 N N . ASP A 1 101 ? -13.801 7.376 13.618 1.00 83.75 101 ASP A N 1
ATOM 803 C CA . ASP A 1 101 ? -14.283 7.890 12.320 1.00 83.75 101 ASP A CA 1
ATOM 804 C C . ASP A 1 101 ? -14.036 6.866 11.183 1.00 83.75 101 ASP A C 1
ATOM 806 O O . ASP A 1 101 ? -13.597 7.182 10.070 1.00 83.75 101 ASP A O 1
ATOM 810 N N . GLY A 1 102 ? -14.262 5.583 11.497 1.00 81.94 102 GLY A N 1
ATOM 811 C CA . GLY A 1 102 ? -13.790 4.456 10.694 1.00 81.94 102 GLY A CA 1
ATOM 812 C C . GLY A 1 102 ? -14.346 4.432 9.270 1.00 81.94 102 GLY A C 1
ATOM 813 O O . GLY A 1 102 ? -13.606 4.151 8.327 1.00 81.94 102 GLY A O 1
ATOM 814 N N . ASP A 1 103 ? -15.618 4.793 9.074 1.00 90.94 103 ASP A N 1
ATOM 815 C CA . ASP A 1 103 ? -16.217 4.854 7.733 1.00 90.94 103 ASP A CA 1
ATOM 816 C C . ASP A 1 103 ? -15.543 5.923 6.853 1.00 90.94 103 ASP A C 1
ATOM 818 O O . ASP A 1 103 ? -15.302 5.686 5.666 1.00 90.94 103 ASP A O 1
ATOM 822 N N . THR A 1 104 ? -15.149 7.064 7.429 1.00 83.62 104 THR A N 1
ATOM 823 C CA . THR A 1 104 ? -14.377 8.099 6.724 1.00 83.62 104 THR A CA 1
ATOM 824 C C . THR A 1 104 ? -12.974 7.601 6.386 1.00 83.62 104 THR A C 1
ATOM 826 O O . THR A 1 104 ? -12.493 7.831 5.272 1.00 83.62 104 THR A O 1
ATOM 829 N N . LEU A 1 105 ? -12.305 6.887 7.299 1.00 80.56 105 LEU A N 1
ATOM 830 C CA . LEU A 1 105 ? -11.002 6.265 7.028 1.00 80.56 105 LEU A CA 1
ATOM 831 C C . LEU A 1 105 ? -11.087 5.241 5.886 1.00 80.56 105 LEU A C 1
ATOM 833 O O . LEU A 1 105 ? -10.245 5.257 4.985 1.00 80.56 105 LEU A O 1
ATOM 837 N N . LEU A 1 106 ? -12.125 4.405 5.887 1.00 84.88 106 LEU A N 1
ATOM 838 C CA . LEU A 1 106 ? -12.344 3.336 4.914 1.00 84.88 106 LEU A CA 1
ATOM 839 C C . LEU A 1 106 ? -12.672 3.884 3.516 1.00 84.88 106 LEU A C 1
ATOM 841 O O . LEU A 1 106 ? -12.050 3.477 2.533 1.00 84.88 106 LEU A O 1
ATOM 845 N N . VAL A 1 107 ? -13.552 4.889 3.424 1.00 86.94 107 VAL A N 1
ATOM 846 C CA . VAL A 1 107 ? -13.833 5.616 2.171 1.00 86.94 107 VAL A CA 1
ATOM 847 C C . VAL A 1 107 ? -12.581 6.330 1.650 1.00 86.94 107 VAL A C 1
ATOM 849 O O . VAL A 1 107 ? -12.290 6.276 0.455 1.00 86.94 107 VAL A O 1
ATOM 852 N N . ASN A 1 108 ? -11.790 6.958 2.525 1.00 80.88 108 ASN A N 1
ATOM 853 C CA . ASN A 1 108 ? -10.542 7.612 2.125 1.00 80.88 108 ASN A CA 1
ATOM 854 C C . ASN A 1 108 ? -9.472 6.619 1.642 1.00 80.88 108 ASN A C 1
ATOM 856 O O . ASN A 1 108 ? -8.724 6.941 0.716 1.00 80.88 108 ASN A O 1
ATOM 860 N N . ALA A 1 109 ? -9.382 5.430 2.244 1.00 80.69 109 ALA A N 1
ATOM 861 C CA . ALA A 1 109 ? -8.500 4.360 1.783 1.00 80.69 109 ALA A CA 1
ATOM 862 C C . ALA A 1 109 ? -8.939 3.831 0.407 1.00 80.69 109 ALA A C 1
ATOM 864 O O . ALA A 1 109 ? -8.105 3.715 -0.493 1.00 80.69 109 ALA A O 1
ATOM 865 N N . LEU A 1 110 ? -10.244 3.600 0.216 1.00 81.31 110 LEU A N 1
ATOM 866 C CA . LEU A 1 110 ? -10.818 3.140 -1.049 1.00 81.31 110 LEU A CA 1
ATOM 867 C C . LEU A 1 110 ? -10.615 4.154 -2.185 1.00 81.31 110 LEU A C 1
ATOM 869 O O . LEU A 1 110 ? -10.147 3.777 -3.256 1.00 81.31 110 LEU A O 1
ATOM 873 N N . ASN A 1 111 ? -10.895 5.440 -1.948 1.00 82.62 111 ASN A N 1
ATOM 874 C CA . ASN A 1 111 ? -10.697 6.496 -2.948 1.00 82.62 111 ASN A CA 1
ATOM 875 C C . ASN A 1 111 ? -9.227 6.578 -3.389 1.00 82.62 111 ASN A C 1
ATOM 877 O O . ASN A 1 111 ? -8.936 6.538 -4.581 1.00 82.62 111 ASN A O 1
ATOM 881 N N . LYS A 1 112 ? -8.286 6.580 -2.433 1.00 80.31 112 LYS A N 1
ATOM 882 C CA . LYS A 1 112 ? -6.846 6.554 -2.740 1.00 80.31 112 LYS A CA 1
ATOM 883 C C . LYS A 1 112 ? -6.440 5.303 -3.516 1.00 80.31 112 LYS A C 1
ATOM 885 O O . LYS A 1 112 ? -5.568 5.390 -4.377 1.00 80.31 112 LYS A O 1
ATOM 890 N N . LEU A 1 113 ? -7.026 4.143 -3.209 1.00 77.94 113 LEU A N 1
ATOM 891 C CA . LEU A 1 113 ? -6.757 2.911 -3.946 1.00 77.94 113 LEU A CA 1
ATOM 892 C C . LEU A 1 113 ? -7.213 3.039 -5.406 1.00 77.94 113 LEU A C 1
ATOM 894 O O . LEU A 1 113 ? -6.419 2.748 -6.296 1.00 77.94 113 LEU A O 1
ATOM 898 N N . VAL A 1 114 ? -8.431 3.538 -5.647 1.00 82.38 114 VAL A N 1
ATOM 899 C CA . VAL A 1 114 ? -8.961 3.810 -6.997 1.00 82.38 114 VAL A CA 1
ATOM 900 C C . VAL A 1 114 ? -8.070 4.793 -7.763 1.00 82.38 114 VAL A C 1
ATOM 902 O O . VAL A 1 114 ? -7.720 4.510 -8.903 1.00 82.38 114 VAL A O 1
ATOM 905 N N . ASP A 1 115 ? -7.624 5.881 -7.129 1.00 76.12 115 ASP A N 1
ATOM 906 C CA . ASP A 1 115 ? -6.730 6.879 -7.742 1.00 76.12 115 ASP A CA 1
ATOM 907 C C . ASP A 1 115 ? -5.323 6.337 -8.079 1.00 76.12 115 ASP A C 1
ATOM 909 O O . ASP A 1 115 ? -4.568 6.981 -8.812 1.00 76.12 115 ASP A O 1
ATOM 913 N N .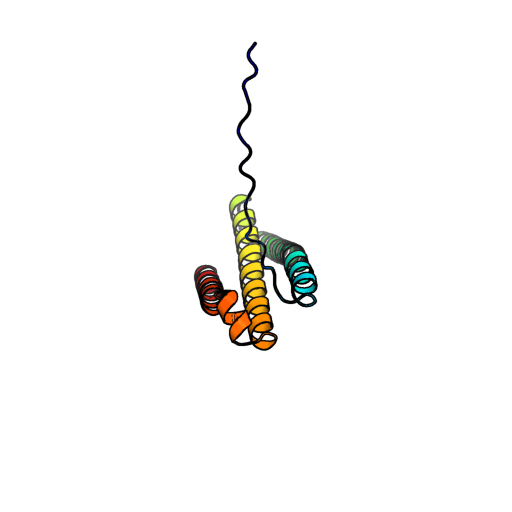 THR A 1 116 ? -4.935 5.178 -7.530 1.00 71.06 116 THR A N 1
ATOM 914 C CA . THR A 1 116 ? -3.598 4.585 -7.728 1.00 71.06 116 THR A CA 1
ATOM 915 C C . THR A 1 116 ? -3.613 3.353 -8.649 1.00 71.06 116 THR A C 1
ATOM 917 O O . THR A 1 116 ? -2.539 2.801 -8.900 1.00 71.06 116 THR A O 1
ATOM 920 N N . LEU A 1 117 ? -4.774 2.896 -9.142 1.00 63.44 117 LEU A N 1
ATOM 921 C CA . LEU A 1 117 ? -4.926 1.703 -10.000 1.00 63.44 117 LEU A CA 1
ATOM 922 C C . LEU A 1 117 ? -4.824 2.010 -11.504 1.00 63.44 117 LEU A C 1
ATOM 924 O O . LEU A 1 117 ? -4.042 1.271 -12.150 1.00 63.44 117 LEU A O 1
#

Secondary structure (DSSP, 8-state):
--------------------TTHHHHHHHHHHHHHHHHHHHHHHHHHHHHHHHHHHT----HHHHHHHHHHHHHHHHHHHHHHHHHHHHHHS-HHHHHHTTHHHHHHHHHHHHHHT-